Protein AF-F0RNH7-F1 (afdb_monomer_lite)

Structure (mmCIF, N/CA/C/O backbone):
data_AF-F0RNH7-F1
#
_entry.id   AF-F0RNH7-F1
#
loop_
_atom_site.group_PDB
_atom_site.id
_atom_site.type_symbol
_atom_site.label_atom_id
_atom_site.label_alt_id
_atom_site.label_comp_id
_atom_site.label_asym_id
_atom_site.label_entity_id
_atom_site.label_seq_id
_atom_site.pdbx_PDB_ins_code
_atom_site.Cartn_x
_atom_site.Cartn_y
_atom_site.Cartn_z
_atom_site.occupancy
_atom_site.B_iso_or_equiv
_atom_site.auth_seq_id
_atom_site.auth_comp_id
_atom_site.auth_asym_id
_atom_site.auth_atom_id
_atom_site.pdbx_PDB_model_num
ATOM 1 N N . MET A 1 1 ? 7.303 -1.963 -79.302 1.00 46.88 1 MET A N 1
ATOM 2 C CA . MET A 1 1 ? 6.592 -1.678 -78.039 1.00 46.88 1 MET A CA 1
ATOM 3 C C . MET A 1 1 ? 7.475 -2.196 -76.920 1.00 46.88 1 MET A C 1
ATOM 5 O O . MET A 1 1 ? 7.509 -3.399 -76.710 1.00 46.88 1 MET A O 1
ATOM 9 N N . SER A 1 2 ? 8.274 -1.330 -76.300 1.00 57.53 2 SER A N 1
ATOM 10 C CA . SER A 1 2 ? 9.145 -1.725 -75.187 1.00 57.53 2 SER A CA 1
ATOM 11 C C . SER A 1 2 ? 8.454 -1.333 -73.890 1.00 57.53 2 SER A C 1
ATOM 13 O O . SER A 1 2 ? 8.288 -0.147 -73.618 1.00 57.53 2 SER A O 1
ATOM 15 N N . ALA A 1 3 ? 7.987 -2.331 -73.143 1.00 60.06 3 ALA A N 1
ATOM 16 C CA . ALA A 1 3 ? 7.460 -2.141 -71.802 1.00 60.06 3 ALA A CA 1
ATOM 17 C C . ALA A 1 3 ? 8.634 -1.818 -70.868 1.00 60.06 3 ALA A C 1
ATOM 19 O O . ALA A 1 3 ? 9.556 -2.618 -70.727 1.00 60.06 3 ALA A O 1
ATOM 20 N N . SER A 1 4 ? 8.626 -0.623 -70.284 1.00 69.88 4 SER A N 1
ATOM 21 C CA . SER A 1 4 ? 9.563 -0.233 -69.234 1.00 69.88 4 SER A CA 1
ATOM 22 C C . SER A 1 4 ? 9.238 -1.008 -67.957 1.00 69.88 4 SER A C 1
ATOM 24 O O . SER A 1 4 ? 8.117 -0.926 -67.453 1.00 69.88 4 SER A O 1
ATOM 26 N N . GLU A 1 5 ? 10.214 -1.755 -67.458 1.00 70.19 5 GLU A N 1
ATOM 27 C CA . GLU A 1 5 ? 10.146 -2.507 -66.205 1.00 70.19 5 GLU A CA 1
ATOM 28 C C . GLU A 1 5 ? 9.847 -1.568 -65.016 1.00 70.19 5 GLU A C 1
ATOM 30 O O . GLU A 1 5 ? 10.400 -0.462 -64.964 1.00 70.19 5 GLU A O 1
ATOM 35 N N . PRO A 1 6 ? 8.956 -1.941 -64.075 1.00 75.19 6 PRO A N 1
ATOM 36 C CA . PRO A 1 6 ? 8.642 -1.090 -62.934 1.00 75.19 6 PRO A CA 1
ATOM 37 C C . PRO A 1 6 ? 9.859 -0.956 -62.001 1.00 75.19 6 PRO A C 1
ATOM 39 O O . PRO A 1 6 ? 10.583 -1.932 -61.790 1.00 75.19 6 PRO A O 1
ATOM 42 N N . PRO A 1 7 ? 10.095 0.233 -61.414 1.00 71.81 7 PRO A N 1
ATOM 43 C CA . PRO A 1 7 ? 11.228 0.445 -60.524 1.00 71.81 7 PRO A CA 1
ATOM 44 C C . PRO A 1 7 ? 11.116 -0.455 -59.288 1.00 71.81 7 PRO A C 1
ATOM 46 O O . PRO A 1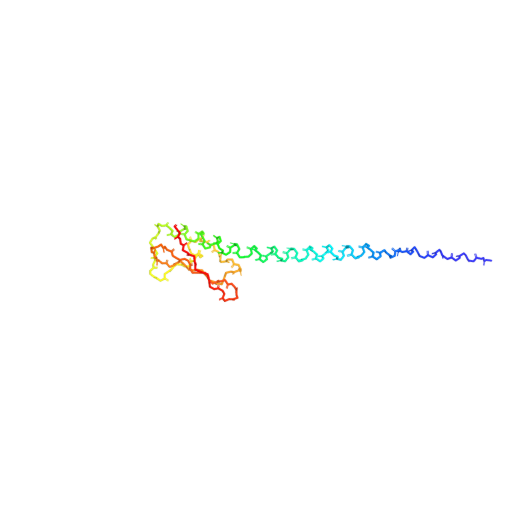 7 ? 10.054 -0.560 -58.671 1.00 71.81 7 PRO A O 1
ATOM 49 N N . ALA A 1 8 ? 12.230 -1.100 -58.935 1.00 69.31 8 ALA A N 1
ATOM 50 C CA . ALA A 1 8 ? 12.331 -1.990 -57.784 1.00 69.31 8 ALA A CA 1
ATOM 51 C C . ALA A 1 8 ? 11.836 -1.304 -56.492 1.00 69.31 8 ALA A C 1
ATOM 53 O O . ALA A 1 8 ? 12.101 -0.112 -56.291 1.00 69.31 8 ALA A O 1
ATOM 54 N N . PRO A 1 9 ? 11.137 -2.028 -55.595 1.00 71.12 9 PRO A N 1
ATOM 55 C CA . PRO A 1 9 ? 10.615 -1.438 -54.373 1.00 71.12 9 PRO A CA 1
ATOM 56 C C . PRO A 1 9 ? 11.760 -0.924 -53.500 1.00 71.12 9 PRO A C 1
ATOM 58 O O . PRO A 1 9 ? 12.779 -1.596 -53.326 1.00 71.12 9 PRO A O 1
ATOM 61 N N . ALA A 1 10 ? 11.569 0.271 -52.938 1.00 69.12 10 ALA A N 1
ATOM 62 C CA . ALA A 1 10 ? 12.504 0.888 -52.011 1.00 69.12 10 ALA A CA 1
ATOM 63 C C . ALA A 1 10 ? 12.779 -0.075 -50.849 1.00 69.12 10 ALA A C 1
ATOM 65 O O . ALA A 1 10 ? 11.929 -0.318 -49.990 1.00 69.12 10 ALA A O 1
ATOM 66 N N . ASN A 1 11 ? 13.977 -0.650 -50.837 1.00 68.50 11 ASN A N 1
ATOM 67 C CA . ASN A 1 11 ? 14.427 -1.502 -49.758 1.00 68.50 11 ASN A CA 1
ATOM 68 C C . ASN A 1 11 ? 14.590 -0.639 -48.503 1.00 68.50 11 ASN A C 1
ATOM 70 O O . ASN A 1 11 ? 15.530 0.147 -48.379 1.00 68.50 11 ASN A O 1
ATOM 74 N N . VAL A 1 12 ? 13.673 -0.784 -47.545 1.00 68.50 12 VAL A N 1
ATOM 75 C CA . VAL A 1 12 ? 13.864 -0.262 -46.190 1.00 68.50 12 VAL A CA 1
ATOM 76 C C . VAL A 1 12 ? 15.132 -0.923 -45.656 1.00 68.50 12 VAL A C 1
ATOM 78 O O . VAL A 1 12 ? 15.123 -2.102 -45.305 1.00 68.50 12 VAL A O 1
ATOM 81 N N . ARG A 1 13 ? 16.260 -0.200 -45.679 1.00 69.75 13 ARG A N 1
ATOM 82 C CA . ARG A 1 13 ? 17.544 -0.713 -45.194 1.00 69.75 13 ARG A CA 1
ATOM 83 C C . ARG A 1 13 ? 17.364 -1.145 -43.743 1.00 69.75 13 ARG A C 1
ATOM 85 O O . ARG A 1 13 ? 17.183 -0.308 -42.859 1.00 69.75 13 ARG A O 1
ATOM 92 N N . PHE A 1 14 ? 17.414 -2.452 -43.515 1.00 72.25 14 PHE A N 1
ATOM 93 C CA . PHE A 1 14 ? 17.372 -3.033 -42.185 1.00 72.25 14 PHE A CA 1
ATOM 94 C C . PHE A 1 14 ? 18.586 -2.526 -41.399 1.00 72.25 14 PHE A C 1
ATOM 96 O O . PHE A 1 14 ? 19.723 -2.874 -41.708 1.00 72.25 14 PHE A O 1
ATOM 103 N N . ASN A 1 15 ? 18.350 -1.649 -40.421 1.00 81.94 15 ASN A N 1
ATOM 104 C CA . ASN A 1 15 ? 19.387 -1.176 -39.512 1.00 81.94 15 ASN A CA 1
ATOM 105 C C . ASN A 1 15 ? 19.263 -1.944 -38.188 1.00 81.94 15 ASN A C 1
ATOM 107 O O . ASN A 1 15 ? 18.482 -1.526 -37.326 1.00 81.94 15 ASN A O 1
ATOM 111 N N . PRO A 1 16 ? 20.008 -3.050 -38.007 1.00 80.38 16 PRO A N 1
ATOM 112 C CA . PRO A 1 16 ? 19.871 -3.920 -36.840 1.00 80.38 16 PRO A CA 1
ATOM 113 C C . PRO A 1 16 ? 20.076 -3.163 -35.525 1.00 80.38 16 PRO A C 1
ATOM 115 O O . PRO A 1 16 ? 19.372 -3.428 -34.556 1.00 80.38 16 PRO A O 1
ATOM 118 N N . TRP A 1 17 ? 20.957 -2.159 -35.509 1.00 84.12 17 TRP A N 1
ATOM 119 C CA . TRP A 1 17 ? 21.236 -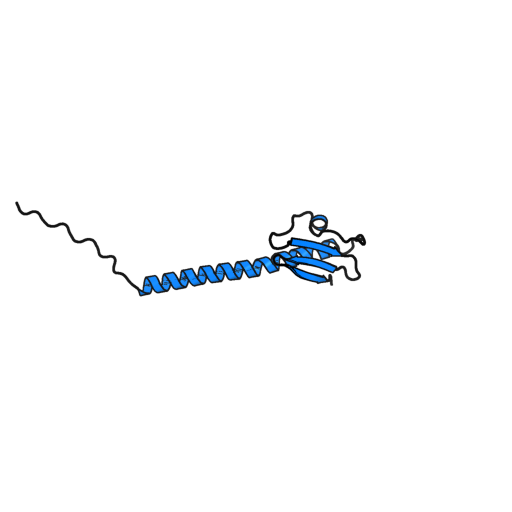1.339 -34.330 1.00 84.12 17 TRP A CA 1
ATOM 120 C C . TRP A 1 17 ? 20.048 -0.478 -33.894 1.00 84.12 17 TRP A C 1
ATOM 122 O O . TRP A 1 17 ? 19.829 -0.314 -32.695 1.00 84.12 17 TRP A O 1
ATOM 132 N N . LYS A 1 18 ? 19.234 0.022 -34.838 1.00 83.00 18 LYS A N 1
ATOM 133 C CA . LYS A 1 18 ? 17.990 0.734 -34.490 1.00 83.00 18 LYS A CA 1
ATOM 134 C C . LYS A 1 18 ? 16.996 -0.198 -33.808 1.00 83.00 18 LYS A C 1
ATOM 136 O O . LYS A 1 18 ? 16.394 0.197 -32.816 1.00 83.00 18 LYS A O 1
ATOM 141 N N . TYR A 1 19 ? 16.834 -1.418 -34.316 1.00 86.50 19 TYR A N 1
ATOM 142 C CA . TYR A 1 19 ? 15.904 -2.385 -33.731 1.00 86.50 19 TYR A CA 1
ATOM 143 C C . TYR A 1 19 ? 16.387 -2.880 -32.368 1.00 86.50 19 TYR A C 1
ATOM 145 O O . TYR A 1 19 ? 15.593 -2.936 -31.437 1.00 86.50 19 TYR A O 1
ATOM 153 N N . LEU A 1 20 ? 17.686 -3.150 -32.217 1.00 91.56 20 LEU A N 1
ATOM 154 C CA . LEU A 1 20 ? 18.283 -3.524 -30.932 1.00 91.56 20 LEU A CA 1
ATOM 155 C C . LEU A 1 20 ? 18.087 -2.432 -29.874 1.00 91.56 20 LEU A C 1
ATOM 157 O O . LEU A 1 20 ? 17.637 -2.725 -28.768 1.00 91.56 20 LEU A O 1
ATOM 161 N N . GLY A 1 21 ? 18.348 -1.170 -30.229 1.00 91.50 21 GLY A N 1
ATOM 162 C CA . GLY A 1 21 ? 18.114 -0.035 -29.335 1.00 91.50 21 GLY A CA 1
ATOM 163 C C . GLY A 1 21 ? 16.637 0.142 -28.972 1.00 91.50 21 GLY A C 1
ATOM 164 O O . GLY A 1 21 ? 16.313 0.347 -27.804 1.00 91.50 21 GLY A O 1
ATOM 165 N N . LEU A 1 22 ? 15.731 0.005 -29.946 1.00 94.69 22 LEU A N 1
ATOM 166 C CA . LEU A 1 22 ? 14.287 0.081 -29.712 1.00 94.69 22 LEU A CA 1
ATOM 167 C C . LEU A 1 22 ? 13.813 -1.024 -28.758 1.00 94.69 22 LEU A C 1
ATOM 169 O O . LEU A 1 22 ? 13.076 -0.747 -27.816 1.00 94.69 22 LEU A O 1
ATOM 173 N N . VAL A 1 23 ? 14.252 -2.265 -28.980 1.00 94.69 23 VAL A N 1
ATOM 174 C CA . VAL A 1 23 ? 13.890 -3.417 -28.143 1.00 94.69 23 VAL A CA 1
ATOM 175 C C . VAL A 1 23 ? 14.412 -3.236 -26.721 1.00 94.69 23 VAL A C 1
ATOM 177 O O . VAL A 1 23 ? 13.656 -3.436 -25.774 1.00 94.69 23 VAL A O 1
ATOM 180 N N . ALA A 1 24 ? 15.663 -2.800 -26.553 1.00 95.06 24 ALA A N 1
ATOM 181 C CA . ALA A 1 24 ? 16.227 -2.521 -25.234 1.00 95.06 24 ALA A CA 1
ATOM 182 C C . ALA A 1 24 ? 15.450 -1.416 -24.498 1.00 95.06 24 ALA A C 1
ATOM 184 O O . ALA A 1 24 ? 15.176 -1.544 -23.306 1.00 95.06 24 ALA A O 1
ATOM 185 N N . LEU A 1 25 ? 15.043 -0.361 -25.210 1.00 96.19 25 LEU A N 1
ATOM 186 C CA . LEU A 1 25 ? 14.263 0.735 -24.638 1.00 96.19 25 LEU A CA 1
ATOM 187 C C . LEU A 1 25 ? 12.860 0.282 -24.220 1.00 96.19 25 LEU A C 1
ATOM 189 O O . LEU A 1 25 ? 12.425 0.593 -23.113 1.00 96.19 25 LEU A O 1
ATOM 193 N N . LEU A 1 26 ? 12.168 -0.488 -25.064 1.00 96.12 26 LEU A N 1
ATOM 194 C CA . LEU A 1 26 ? 10.861 -1.059 -24.731 1.00 96.12 26 LEU A CA 1
ATOM 195 C C . LEU A 1 26 ? 10.954 -2.010 -23.537 1.00 96.12 26 LEU A C 1
ATOM 197 O O . LEU A 1 26 ? 10.116 -1.955 -22.640 1.00 96.12 26 LEU A O 1
ATOM 201 N N . PHE A 1 27 ? 11.996 -2.840 -23.493 1.00 95.75 27 PHE A N 1
ATOM 202 C CA . PHE A 1 27 ? 12.248 -3.734 -22.371 1.00 95.75 27 PHE A CA 1
ATOM 203 C C . PHE A 1 27 ? 12.475 -2.954 -21.072 1.00 95.75 27 PHE A C 1
ATOM 205 O O . PHE A 1 27 ? 11.828 -3.237 -20.066 1.00 95.75 27 PHE A O 1
ATOM 212 N N . ALA A 1 28 ? 13.329 -1.929 -21.096 1.00 95.81 28 ALA A N 1
ATOM 213 C CA . ALA A 1 28 ? 13.581 -1.082 -19.935 1.00 95.81 28 ALA A CA 1
ATOM 214 C C . ALA A 1 28 ? 12.317 -0.340 -19.473 1.00 95.81 28 ALA A C 1
ATOM 216 O O . ALA A 1 28 ? 12.059 -0.268 -18.274 1.00 95.81 28 ALA A O 1
ATOM 217 N N . ALA A 1 29 ? 11.499 0.161 -20.404 1.00 95.81 29 ALA A N 1
ATOM 218 C CA . ALA A 1 29 ? 10.230 0.809 -20.083 1.00 95.81 29 ALA A CA 1
ATOM 219 C C . ALA A 1 29 ? 9.243 -0.166 -19.424 1.00 95.81 29 ALA A C 1
ATOM 221 O O . ALA A 1 29 ? 8.597 0.179 -18.435 1.00 95.81 29 ALA A O 1
ATOM 222 N N . LEU A 1 30 ? 9.161 -1.398 -19.930 1.00 95.62 30 LEU A N 1
ATOM 223 C CA . LEU A 1 30 ? 8.260 -2.420 -19.409 1.00 95.62 30 LEU A CA 1
ATOM 224 C C . LEU A 1 30 ? 8.695 -2.897 -18.018 1.00 95.62 30 LEU A C 1
ATOM 226 O O . LEU A 1 30 ? 7.889 -2.905 -17.090 1.00 95.62 30 LEU A O 1
ATOM 230 N N . VAL A 1 31 ? 9.980 -3.216 -17.841 1.00 95.69 31 VAL A N 1
ATOM 231 C CA . VAL A 1 31 ? 10.538 -3.619 -16.541 1.00 95.69 31 VAL A CA 1
ATOM 232 C C . VAL A 1 31 ? 10.468 -2.472 -15.534 1.00 95.69 31 VAL A C 1
ATOM 234 O O . VAL A 1 31 ? 10.059 -2.682 -14.392 1.00 95.69 31 VAL A O 1
ATOM 237 N N . GLY A 1 32 ? 10.817 -1.252 -15.946 1.00 95.06 32 GLY A N 1
ATOM 238 C CA . GLY A 1 32 ? 10.745 -0.060 -15.104 1.00 95.06 32 GLY A CA 1
ATOM 239 C C . GLY A 1 32 ? 9.317 0.240 -14.650 1.00 95.06 32 GLY A C 1
ATOM 240 O O . GLY A 1 32 ? 9.082 0.418 -13.456 1.00 95.06 32 GLY A O 1
ATOM 241 N N . GLY A 1 33 ? 8.353 0.207 -15.575 1.00 93.31 33 GLY A N 1
ATOM 242 C CA . GLY A 1 33 ? 6.934 0.395 -15.271 1.00 93.31 33 GLY A CA 1
ATOM 243 C C . GLY A 1 33 ? 6.388 -0.678 -14.330 1.00 93.31 33 GLY A C 1
ATOM 244 O O . GLY A 1 33 ? 5.731 -0.354 -13.341 1.00 93.31 33 GLY A O 1
ATOM 245 N N . TRP A 1 34 ? 6.722 -1.949 -14.574 1.00 90.25 34 TRP A N 1
ATOM 246 C CA . TRP A 1 34 ? 6.301 -3.054 -13.712 1.00 90.25 34 TRP A CA 1
ATOM 247 C C . TRP A 1 34 ? 6.883 -2.943 -12.298 1.00 90.25 34 TRP A C 1
ATOM 249 O O . TRP A 1 34 ? 6.174 -3.096 -11.304 1.00 90.25 34 TRP A O 1
ATOM 259 N N . THR A 1 35 ? 8.172 -2.616 -12.195 1.00 89.31 35 THR A N 1
ATOM 260 C CA . THR A 1 35 ? 8.855 -2.439 -10.905 1.00 89.31 35 THR A CA 1
ATOM 261 C C . THR A 1 35 ? 8.248 -1.278 -10.122 1.00 89.31 35 THR A C 1
ATOM 263 O O . THR A 1 35 ? 7.973 -1.407 -8.929 1.00 89.31 35 THR A O 1
ATOM 266 N N . TRP A 1 36 ? 7.987 -0.155 -10.795 1.00 88.75 36 TRP A N 1
ATOM 267 C CA . TRP A 1 36 ? 7.343 1.004 -10.185 1.00 88.75 36 TRP A CA 1
ATOM 268 C C . TRP A 1 36 ? 5.935 0.675 -9.675 1.00 88.75 36 TRP A C 1
ATOM 270 O O . TRP A 1 36 ? 5.598 1.016 -8.541 1.00 88.75 36 TRP A O 1
ATOM 280 N N . PHE A 1 37 ? 5.144 -0.061 -10.458 1.00 83.75 37 PHE A N 1
ATOM 281 C CA . PHE A 1 37 ? 3.806 -0.498 -10.065 1.00 83.75 37 PHE A CA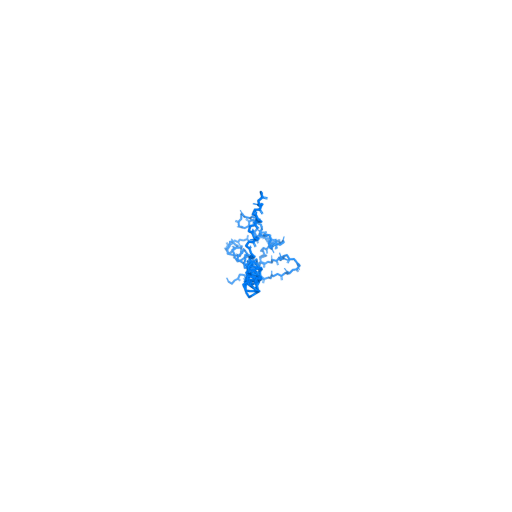 1
ATOM 282 C C . PHE A 1 37 ? 3.821 -1.350 -8.785 1.00 83.75 37 PHE A C 1
ATOM 284 O O . PHE A 1 37 ? 3.073 -1.071 -7.846 1.00 83.75 37 PHE A O 1
ATOM 291 N N . LEU A 1 38 ? 4.717 -2.339 -8.699 1.00 81.25 38 LEU A N 1
ATOM 292 C CA . LEU A 1 38 ? 4.847 -3.197 -7.515 1.00 81.25 38 LEU A CA 1
ATOM 293 C C . LEU A 1 38 ? 5.288 -2.419 -6.268 1.00 81.25 38 LEU A C 1
ATOM 295 O O . LEU A 1 38 ? 4.780 -2.662 -5.170 1.00 81.25 38 LEU A O 1
ATOM 299 N N . LEU A 1 39 ? 6.210 -1.466 -6.427 1.00 82.12 39 LEU A N 1
ATOM 300 C CA . LEU A 1 39 ? 6.642 -0.599 -5.329 1.00 82.12 39 LEU A CA 1
ATOM 301 C C . LEU A 1 39 ? 5.492 0.273 -4.811 1.00 82.12 39 LEU A C 1
ATOM 303 O O . LEU A 1 39 ? 5.378 0.484 -3.601 1.00 82.12 39 LEU A O 1
ATOM 307 N N . ASN A 1 40 ? 4.624 0.750 -5.707 1.00 80.00 40 ASN A N 1
ATOM 308 C CA . ASN A 1 40 ? 3.530 1.638 -5.337 1.00 80.00 40 ASN A CA 1
ATOM 309 C C . ASN A 1 40 ? 2.402 0.907 -4.589 1.00 80.00 40 ASN A C 1
ATOM 311 O O . ASN A 1 40 ? 1.883 1.439 -3.607 1.00 80.00 40 ASN A O 1
ATOM 315 N N . GLN A 1 41 ? 2.100 -0.348 -4.950 1.00 75.50 41 GLN A N 1
ATOM 316 C CA . GLN A 1 41 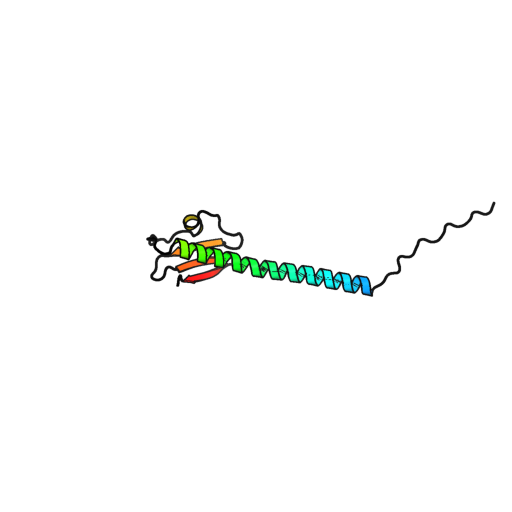? 1.070 -1.141 -4.260 1.00 75.50 41 GLN A CA 1
ATOM 317 C C . GLN A 1 41 ? 1.346 -1.330 -2.762 1.00 75.50 41 GLN A C 1
ATOM 319 O O . GLN A 1 41 ? 0.433 -1.260 -1.935 1.00 75.50 41 GLN A O 1
ATOM 324 N N . GLY A 1 42 ? 2.612 -1.554 -2.395 1.00 71.38 42 GLY A N 1
ATOM 325 C CA . GLY A 1 42 ? 3.009 -1.703 -0.995 1.00 71.38 42 GLY A CA 1
ATOM 326 C C . GLY A 1 42 ? 2.933 -0.394 -0.205 1.00 71.38 42 GLY A C 1
ATOM 327 O O . GLY A 1 42 ? 2.780 -0.429 1.018 1.00 71.38 42 GLY A O 1
ATOM 328 N N . ARG A 1 43 ? 3.039 0.754 -0.884 1.00 80.50 43 ARG A N 1
ATOM 329 C CA . ARG A 1 43 ? 2.945 2.082 -0.269 1.00 80.50 43 ARG A CA 1
ATOM 330 C C . ARG A 1 43 ? 1.502 2.421 0.078 1.00 80.50 43 ARG A C 1
ATOM 332 O O . ARG A 1 43 ? 1.228 2.760 1.225 1.00 80.50 43 ARG A O 1
ATOM 339 N N . GLU A 1 44 ? 0.585 2.212 -0.864 1.00 80.62 44 GLU A N 1
ATOM 340 C CA . GLU A 1 44 ? -0.844 2.489 -0.677 1.00 80.62 44 GLU A CA 1
ATOM 341 C C . GLU A 1 44 ? -1.439 1.725 0.511 1.00 80.62 44 GLU A C 1
ATOM 343 O O . GLU A 1 44 ? -2.131 2.321 1.334 1.00 80.62 44 GLU A O 1
ATOM 348 N N . GLY A 1 45 ? -1.116 0.437 0.673 1.00 77.88 45 GLY A N 1
ATOM 349 C CA . GLY A 1 45 ? -1.599 -0.352 1.813 1.00 77.88 45 GLY A CA 1
ATOM 350 C C . GLY A 1 45 ? -1.088 0.157 3.170 1.00 77.88 45 GLY A C 1
ATOM 351 O O . GLY A 1 45 ? -1.839 0.197 4.146 1.00 77.88 45 GLY A O 1
ATOM 352 N N . ARG A 1 46 ? 0.175 0.603 3.240 1.00 78.19 46 ARG A N 1
ATOM 353 C CA . ARG A 1 46 ? 0.758 1.173 4.471 1.00 78.19 46 ARG A CA 1
ATOM 354 C C . ARG A 1 46 ? 0.169 2.539 4.795 1.00 78.19 46 ARG A C 1
ATOM 356 O O . ARG A 1 46 ? -0.149 2.798 5.953 1.00 78.19 46 ARG A O 1
ATOM 363 N N . ASP A 1 47 ? 0.017 3.394 3.790 1.00 85.31 47 ASP A N 1
ATOM 364 C CA . ASP A 1 47 ? -0.563 4.726 3.959 1.00 85.31 47 ASP A CA 1
ATOM 365 C C . ASP A 1 47 ? -2.044 4.624 4.357 1.00 85.31 47 ASP A C 1
ATOM 367 O O . ASP A 1 47 ? -2.514 5.370 5.219 1.00 85.31 47 ASP A O 1
ATOM 371 N N . TYR A 1 48 ? -2.757 3.624 3.831 1.00 83.38 48 TYR A N 1
ATOM 372 C CA . TYR A 1 48 ? -4.118 3.298 4.246 1.00 83.38 48 TYR A CA 1
ATOM 373 C C . TYR A 1 48 ? -4.198 2.898 5.726 1.00 83.38 48 TYR A C 1
ATOM 375 O O . TYR A 1 48 ? -5.018 3.451 6.461 1.00 83.38 48 TYR A O 1
ATOM 383 N N . ALA A 1 49 ? -3.324 1.998 6.194 1.00 81.56 49 ALA A N 1
ATOM 384 C CA . ALA A 1 49 ? -3.273 1.623 7.610 1.00 81.56 49 ALA A CA 1
ATOM 385 C C . ALA A 1 49 ? -2.896 2.790 8.522 1.00 81.56 49 ALA A C 1
ATOM 387 O O . ALA A 1 49 ? -3.488 2.948 9.586 1.00 81.56 49 ALA A O 1
ATOM 388 N N . ARG A 1 50 ? -1.919 3.611 8.121 1.00 84.69 50 ARG A N 1
ATOM 389 C CA . ARG A 1 50 ? -1.517 4.797 8.888 1.00 84.69 50 ARG A CA 1
ATOM 390 C C . ARG A 1 50 ? -2.674 5.770 9.049 1.00 84.69 50 ARG A C 1
ATOM 392 O O . ARG A 1 50 ? -2.926 6.228 10.156 1.00 84.69 50 ARG A O 1
ATOM 399 N N . ALA A 1 51 ? -3.412 6.033 7.974 1.00 86.19 51 ALA A N 1
ATOM 400 C CA . ALA A 1 51 ? -4.604 6.865 8.042 1.00 86.19 51 ALA A CA 1
ATOM 401 C C . ALA A 1 51 ? -5.679 6.246 8.953 1.00 86.19 51 ALA A C 1
ATOM 403 O O . ALA A 1 51 ? -6.323 6.967 9.708 1.00 86.19 51 ALA A O 1
ATOM 404 N N . ALA A 1 52 ? -5.863 4.919 8.922 1.00 84.56 52 ALA A N 1
ATOM 405 C CA . ALA A 1 52 ? -6.800 4.233 9.815 1.00 84.56 52 ALA A CA 1
ATOM 406 C C . ALA A 1 52 ? -6.383 4.356 11.290 1.00 84.56 52 ALA A C 1
ATOM 408 O O . ALA A 1 52 ? -7.228 4.613 12.141 1.00 84.56 52 ALA A O 1
ATOM 409 N N . LEU A 1 53 ? -5.084 4.232 11.586 1.00 84.94 53 LEU A N 1
ATOM 410 C CA . LEU A 1 53 ? -4.524 4.447 12.923 1.00 84.94 53 LEU A CA 1
ATOM 411 C C . LEU A 1 53 ? -4.706 5.889 13.397 1.00 84.94 53 LEU A C 1
ATOM 413 O O . LEU A 1 53 ? -5.102 6.101 14.536 1.00 84.94 53 LEU A O 1
ATOM 417 N N . GLN A 1 54 ? -4.484 6.873 12.524 1.00 85.81 54 GLN A N 1
ATOM 418 C CA . GLN A 1 54 ? -4.727 8.284 12.836 1.00 85.81 54 GLN A CA 1
ATOM 419 C C . GLN A 1 54 ? -6.213 8.572 13.083 1.00 85.81 54 GLN A C 1
ATOM 421 O O . GLN A 1 54 ? -6.545 9.287 14.019 1.00 85.81 54 GLN A O 1
ATOM 426 N N . ALA A 1 55 ? -7.117 7.983 12.297 1.00 84.00 55 ALA A N 1
ATOM 427 C CA . ALA A 1 55 ? -8.561 8.114 12.506 1.00 84.00 55 ALA A CA 1
ATOM 428 C C . ALA A 1 55 ? -9.048 7.394 13.779 1.00 84.00 55 ALA A C 1
ATOM 430 O O . ALA A 1 55 ? -10.073 7.762 14.355 1.00 84.00 55 ALA A O 1
ATOM 431 N N . ALA A 1 56 ? -8.326 6.356 14.204 1.00 82.19 56 ALA A N 1
ATOM 432 C CA . ALA A 1 56 ? -8.545 5.647 15.458 1.00 82.19 56 ALA A CA 1
ATOM 433 C C . ALA A 1 56 ? -7.909 6.354 16.669 1.00 82.19 56 ALA A C 1
ATOM 435 O O . ALA A 1 56 ? -8.340 6.117 17.799 1.00 82.19 56 ALA A O 1
ATOM 436 N N . ALA A 1 57 ? -6.912 7.219 16.462 1.00 79.12 57 ALA A N 1
ATOM 437 C CA . ALA A 1 57 ? -6.253 7.959 17.529 1.00 79.12 57 ALA A CA 1
ATOM 438 C C . ALA A 1 57 ? -7.261 8.890 18.221 1.00 79.12 57 ALA A C 1
ATOM 440 O O . ALA A 1 57 ? -7.878 9.750 17.597 1.00 79.12 57 ALA A O 1
ATOM 441 N N . GLY A 1 58 ? -7.466 8.684 19.524 1.00 69.94 58 GLY A N 1
ATOM 442 C CA . GLY A 1 58 ? -8.444 9.438 20.313 1.00 69.94 58 GLY A CA 1
ATOM 443 C C . GLY A 1 58 ? -9.884 8.911 20.252 1.00 69.94 58 GLY A C 1
ATOM 444 O O . GLY A 1 58 ? -10.757 9.497 20.888 1.00 69.94 58 GLY A O 1
ATOM 445 N N . ARG A 1 59 ? -10.152 7.801 19.548 1.00 75.62 59 ARG A N 1
ATOM 446 C CA . ARG A 1 59 ? -11.440 7.091 19.618 1.00 75.62 59 ARG A CA 1
ATOM 447 C C . ARG A 1 59 ? -11.351 5.896 20.563 1.00 75.62 59 ARG A C 1
ATOM 449 O O . ARG A 1 59 ? -10.342 5.198 20.620 1.00 75.62 59 ARG A O 1
ATOM 456 N N . THR A 1 60 ? -12.435 5.617 21.276 1.00 74.88 60 THR A N 1
ATOM 457 C CA . THR A 1 60 ? -12.609 4.356 22.001 1.00 74.88 60 THR A CA 1
ATOM 458 C C . THR A 1 60 ? -12.908 3.245 21.003 1.00 74.88 60 THR A C 1
ATOM 460 O O . THR A 1 60 ? -13.990 3.190 20.420 1.00 74.88 60 THR A O 1
ATOM 463 N N . LEU A 1 61 ? -11.935 2.361 20.779 1.00 81.06 61 LEU A N 1
ATOM 464 C CA . LEU A 1 61 ? -12.131 1.199 19.918 1.00 81.06 61 LEU A CA 1
ATOM 465 C C . LEU A 1 61 ? -12.749 0.035 20.716 1.00 81.06 61 LEU A C 1
ATOM 467 O O . LEU A 1 61 ? -12.290 -0.248 21.825 1.00 81.06 61 LEU A O 1
ATOM 471 N N . PRO A 1 62 ? -13.755 -0.671 20.170 1.00 80.50 62 PRO A N 1
ATOM 472 C CA . PRO A 1 62 ? -14.271 -1.905 20.752 1.00 80.50 62 PRO A CA 1
ATOM 473 C C . PRO A 1 62 ? -13.188 -2.987 20.826 1.00 80.50 62 PRO A C 1
ATOM 475 O O . PRO A 1 62 ? -12.336 -3.085 19.944 1.00 80.50 62 PRO A O 1
ATOM 478 N N . ALA A 1 63 ? -13.271 -3.854 21.842 1.00 77.19 63 ALA A N 1
ATOM 479 C CA . ALA A 1 63 ? -12.346 -4.976 22.066 1.00 77.19 63 ALA A CA 1
ATOM 480 C C . ALA A 1 63 ? -12.201 -5.913 20.851 1.00 77.19 63 ALA A C 1
ATOM 482 O O . ALA A 1 63 ? -11.142 -6.500 20.645 1.00 77.19 63 ALA A O 1
ATOM 483 N N . ALA A 1 64 ? -13.252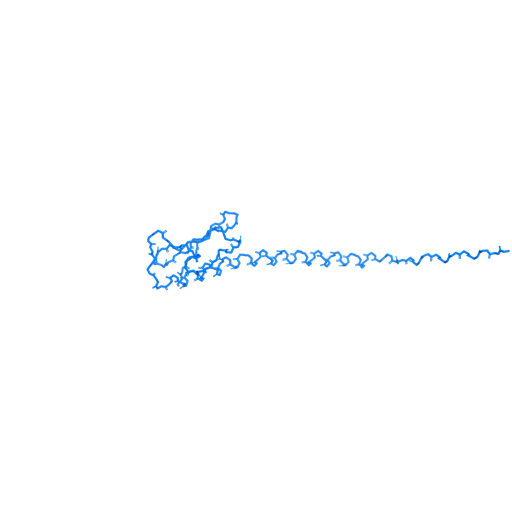 -6.019 20.031 1.00 79.94 64 ALA A N 1
ATOM 484 C CA . ALA A 1 64 ? -13.263 -6.813 18.804 1.00 79.94 64 ALA A CA 1
ATOM 485 C C . ALA A 1 64 ? -12.409 -6.216 17.664 1.00 79.94 64 ALA A C 1
ATOM 487 O O . ALA A 1 64 ? -12.112 -6.919 16.703 1.00 79.94 64 ALA A O 1
ATOM 488 N N . GLY A 1 65 ? -11.983 -4.953 17.778 1.00 81.62 65 GLY A N 1
ATOM 489 C CA . GLY A 1 65 ? -11.340 -4.201 16.704 1.00 81.62 65 GLY A CA 1
ATOM 490 C C . GLY A 1 65 ? -12.345 -3.592 15.722 1.00 81.62 65 GLY A C 1
ATOM 491 O O . GLY A 1 65 ? -13.517 -3.963 15.697 1.00 81.62 65 GLY A O 1
ATOM 492 N N . VAL A 1 66 ? -11.888 -2.615 14.934 1.00 86.69 66 VAL A N 1
ATOM 493 C CA . VAL A 1 66 ? -12.713 -1.913 13.935 1.00 86.69 66 VAL A CA 1
ATOM 494 C C . VAL A 1 66 ? -12.087 -2.070 12.553 1.00 86.69 66 VAL A C 1
ATOM 496 O O . VAL A 1 66 ? -10.882 -1.831 12.404 1.00 86.69 66 VAL A O 1
ATOM 499 N N . PRO A 1 67 ? -12.858 -2.444 11.520 1.00 88.19 67 PRO A N 1
ATOM 500 C CA . PRO A 1 67 ? -12.345 -2.495 10.163 1.00 88.19 67 PRO A CA 1
ATOM 501 C C . PRO A 1 67 ? -11.918 -1.103 9.685 1.00 88.19 67 PRO A C 1
ATOM 503 O O . PRO A 1 67 ? -12.619 -0.106 9.849 1.00 88.19 67 PRO A O 1
ATOM 506 N N . CYS A 1 68 ? -10.762 -1.029 9.028 1.00 84.69 68 CYS A N 1
ATOM 507 C CA . CYS A 1 68 ? -10.205 0.241 8.558 1.00 84.69 68 CYS A CA 1
ATOM 508 C C . CYS A 1 68 ? -11.129 0.968 7.567 1.00 84.69 68 CYS A C 1
ATOM 510 O O . CYS A 1 68 ? -11.119 2.193 7.505 1.00 84.69 68 CYS A O 1
ATOM 512 N N . ALA A 1 69 ? -11.932 0.223 6.801 1.00 85.62 69 ALA A N 1
ATOM 513 C CA . ALA A 1 69 ? -12.935 0.785 5.897 1.00 85.62 69 ALA A CA 1
ATOM 514 C C . ALA A 1 69 ? -14.027 1.572 6.626 1.00 85.62 69 ALA A C 1
ATOM 516 O O . ALA A 1 69 ? -14.466 2.603 6.130 1.00 85.62 69 ALA A O 1
ATOM 517 N N . GLU A 1 70 ? -14.419 1.124 7.817 1.00 86.25 70 GLU A N 1
ATOM 518 C CA . GLU A 1 70 ? -15.421 1.794 8.646 1.00 86.25 70 GLU A CA 1
ATOM 519 C C . GLU A 1 70 ? -14.831 3.030 9.335 1.00 86.25 70 GLU A C 1
ATOM 521 O O . GLU A 1 70 ? -15.469 4.077 9.385 1.00 86.25 70 GLU A O 1
ATOM 526 N N . LEU A 1 71 ? -13.566 2.960 9.768 1.00 84.19 71 LEU A N 1
ATOM 527 C CA . LEU A 1 71 ? -12.854 4.118 10.324 1.00 84.19 71 LEU A CA 1
ATOM 528 C C . LEU A 1 71 ? -12.645 5.239 9.300 1.00 84.19 71 LEU A C 1
ATOM 530 O O . LEU A 1 71 ? -12.707 6.414 9.661 1.00 84.19 71 LEU A O 1
ATOM 534 N N . LEU A 1 72 ? -12.361 4.869 8.050 1.00 85.44 72 LEU A N 1
ATOM 535 C CA . LEU A 1 72 ? -11.994 5.798 6.983 1.00 85.44 72 LEU A CA 1
ATOM 536 C C . LEU A 1 72 ? -13.154 6.147 6.037 1.00 85.44 72 LEU A C 1
ATOM 538 O O . LEU A 1 72 ? -13.001 7.054 5.223 1.00 85.44 72 LEU A O 1
ATOM 542 N N . GLY A 1 73 ? -14.278 5.427 6.100 1.00 83.38 73 GLY A N 1
ATOM 543 C CA . GLY A 1 73 ? -15.424 5.613 5.203 1.00 83.38 73 GLY A CA 1
ATOM 544 C C . GLY A 1 73 ? -15.121 5.330 3.725 1.00 83.38 73 GLY A C 1
ATOM 545 O O . GLY A 1 73 ? -15.751 5.914 2.847 1.00 83.38 73 GLY A O 1
ATOM 546 N N . ARG A 1 74 ? -14.131 4.481 3.428 1.00 83.69 74 ARG A N 1
ATOM 547 C CA . ARG A 1 74 ? -13.670 4.176 2.060 1.00 83.69 74 ARG A CA 1
ATOM 548 C C . ARG A 1 74 ? -13.400 2.678 1.885 1.00 83.69 74 ARG A C 1
ATOM 550 O O . ARG A 1 74 ? -13.088 2.007 2.869 1.00 83.69 74 ARG A O 1
ATOM 557 N N . PRO A 1 75 ? -13.533 2.137 0.660 1.00 84.12 75 PRO A N 1
ATOM 558 C CA . PRO A 1 75 ? -13.258 0.728 0.398 1.00 84.12 75 PRO A CA 1
ATOM 559 C C . PRO A 1 75 ? -11.770 0.398 0.574 1.00 84.12 75 PRO A C 1
ATOM 561 O O . PRO A 1 75 ? -10.906 1.277 0.499 1.00 84.12 75 PRO A O 1
ATOM 564 N N . LEU A 1 76 ? -11.475 -0.887 0.792 1.00 82.88 76 LEU A N 1
ATOM 565 C CA . LEU A 1 76 ? -10.098 -1.368 0.882 1.00 82.88 76 LEU A CA 1
ATOM 566 C C . LEU A 1 76 ? -9.386 -1.217 -0.477 1.00 82.88 76 LEU A C 1
ATOM 568 O O . LEU A 1 76 ? -10.009 -1.449 -1.517 1.00 82.88 76 LEU A O 1
ATOM 572 N N . PRO A 1 77 ? -8.085 -0.872 -0.485 1.00 79.94 77 PRO A N 1
ATOM 573 C CA . PRO A 1 77 ? -7.276 -0.928 -1.698 1.00 79.94 77 PRO A CA 1
ATOM 574 C C . PRO A 1 77 ? -7.197 -2.364 -2.229 1.00 79.94 77 PRO A C 1
ATOM 576 O O . PRO A 1 77 ? -7.173 -3.312 -1.448 1.00 79.94 77 PRO A O 1
ATOM 579 N N . SER A 1 78 ? -7.052 -2.537 -3.543 1.00 80.06 78 SER A N 1
ATOM 580 C CA . SER A 1 78 ? -6.934 -3.862 -4.180 1.00 80.06 78 SER A CA 1
ATOM 581 C C . SER A 1 78 ? -5.712 -4.676 -3.728 1.00 80.06 78 SER A C 1
ATOM 583 O O . SER A 1 78 ? -5.694 -5.894 -3.890 1.00 80.06 78 SER A O 1
ATOM 585 N N . SER A 1 79 ? -4.704 -4.024 -3.144 1.00 74.06 79 SER A N 1
ATOM 586 C CA . SER A 1 79 ? -3.514 -4.657 -2.567 1.00 74.06 79 SER A CA 1
ATOM 587 C C . SER A 1 79 ? -3.716 -5.186 -1.136 1.00 74.06 79 SER A C 1
ATOM 589 O O . SER A 1 79 ? -2.834 -5.870 -0.606 1.00 74.06 79 SER A O 1
ATOM 591 N N . VAL A 1 80 ? -4.857 -4.892 -0.498 1.00 78.31 80 VAL A N 1
ATOM 592 C CA . VAL A 1 80 ? -5.163 -5.236 0.899 1.00 78.31 80 VAL A CA 1
ATOM 593 C C . VAL A 1 80 ? -6.366 -6.178 0.957 1.00 78.31 80 VAL A C 1
ATOM 595 O O . VAL A 1 80 ? -7.471 -5.811 0.574 1.00 78.31 80 VAL A O 1
ATOM 598 N N . GLU A 1 81 ? -6.169 -7.385 1.485 1.00 82.19 81 GLU A N 1
ATOM 599 C CA . GLU A 1 81 ? -7.240 -8.375 1.677 1.00 82.19 81 GLU A CA 1
ATOM 600 C C . GLU A 1 81 ? -8.082 -8.071 2.920 1.00 82.19 81 GLU A C 1
ATOM 602 O O . GLU A 1 81 ? -9.303 -8.206 2.904 1.00 82.19 81 GLU A O 1
ATOM 607 N N . SER A 1 82 ? -7.445 -7.649 4.015 1.00 82.25 82 SER A N 1
ATOM 608 C CA . SER A 1 82 ? -8.155 -7.207 5.217 1.00 82.25 82 SE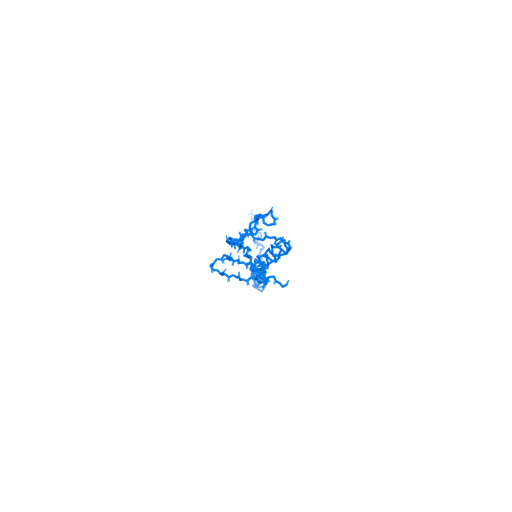R A CA 1
ATOM 609 C C . SER A 1 82 ? -7.340 -6.190 6.008 1.00 82.25 82 SER A C 1
ATOM 611 O O . SER A 1 82 ? -6.112 -6.195 5.985 1.00 82.25 82 SER A O 1
ATOM 613 N N . CYS A 1 83 ? -8.027 -5.288 6.703 1.00 82.50 83 CYS A N 1
ATOM 614 C CA . CYS A 1 83 ? -7.408 -4.292 7.571 1.00 82.50 83 CYS A CA 1
ATOM 615 C C . CYS A 1 83 ? -8.318 -4.053 8.769 1.00 82.50 83 CYS A C 1
ATOM 617 O O . CYS A 1 83 ? -9.479 -3.672 8.589 1.00 82.50 83 CYS A O 1
ATOM 619 N N . GLN A 1 84 ? -7.799 -4.269 9.975 1.00 87.69 84 GLN A N 1
ATOM 620 C CA . GLN A 1 84 ? -8.519 -4.044 11.226 1.00 87.69 84 GLN A CA 1
ATOM 621 C C . GLN A 1 84 ? -7.614 -3.358 12.245 1.00 87.69 84 GLN A C 1
ATOM 623 O O . GLN A 1 84 ? -6.452 -3.723 12.408 1.00 87.69 84 GLN A O 1
ATOM 628 N N . VAL A 1 85 ? -8.155 -2.371 12.953 1.00 85.25 85 VAL A N 1
ATOM 629 C CA . VAL A 1 85 ? -7.464 -1.696 14.051 1.00 85.25 85 VAL A CA 1
ATOM 630 C C . VAL A 1 85 ? -7.929 -2.306 15.363 1.00 85.25 85 VAL A C 1
ATOM 632 O O . VAL A 1 85 ? -9.111 -2.238 15.698 1.00 85.25 85 VAL A O 1
ATOM 635 N N . LYS A 1 86 ? -6.999 -2.904 16.105 1.00 84.88 86 LYS A N 1
ATOM 636 C CA . LYS A 1 86 ? -7.237 -3.445 17.441 1.00 84.88 86 LYS A CA 1
ATOM 637 C C . LYS A 1 86 ? -6.965 -2.385 18.511 1.00 84.88 86 LYS A C 1
ATOM 639 O O . LYS A 1 86 ? -5.981 -1.640 18.398 1.00 84.88 86 LYS A O 1
ATOM 644 N N . PRO A 1 87 ? -7.797 -2.328 19.565 1.00 80.31 87 PRO A N 1
ATOM 645 C CA . PRO A 1 87 ? -7.517 -1.496 20.726 1.00 80.31 87 PRO A CA 1
ATOM 646 C C . PRO A 1 87 ? -6.231 -1.952 21.420 1.00 80.31 87 PRO A C 1
ATOM 648 O O . PRO A 1 87 ? -5.968 -3.145 21.565 1.00 80.31 87 PRO A O 1
ATOM 651 N N . GLY A 1 88 ? -5.439 -0.985 21.866 1.00 75.00 88 GLY A N 1
ATOM 652 C CA . GLY A 1 88 ? -4.196 -1.185 22.600 1.00 75.00 88 GLY A CA 1
ATOM 653 C C . GLY A 1 88 ? -3.579 0.163 22.961 1.00 75.00 88 GLY A C 1
ATOM 654 O O . GLY A 1 88 ? -3.995 1.195 22.435 1.00 75.00 88 GLY A O 1
ATOM 655 N N . THR A 1 89 ? -2.589 0.161 23.846 1.00 75.25 89 THR A N 1
ATOM 656 C CA . THR A 1 89 ? -1.778 1.340 24.177 1.00 75.25 89 THR A CA 1
ATOM 657 C C . THR A 1 89 ? -0.321 1.055 23.793 1.00 75.25 89 THR A C 1
ATOM 659 O O . THR A 1 89 ? 0.404 0.450 24.584 1.00 75.25 89 THR A O 1
ATOM 662 N N . PRO A 1 90 ? 0.122 1.433 22.578 1.00 72.38 90 PRO A N 1
ATOM 663 C CA . PRO A 1 90 ? -0.626 2.146 21.535 1.00 72.38 90 PRO A CA 1
ATOM 664 C C . PRO A 1 90 ? -1.510 1.237 20.644 1.00 72.38 90 PRO A C 1
ATOM 666 O O . PRO A 1 90 ? -1.282 0.022 20.571 1.00 72.38 90 PRO A O 1
ATOM 669 N N . PRO A 1 91 ? -2.530 1.802 19.963 1.00 79.31 91 PRO A N 1
ATOM 670 C CA . PRO A 1 91 ? -3.427 1.050 19.089 1.00 79.31 91 PRO A CA 1
ATOM 671 C C . PRO A 1 91 ? -2.652 0.429 17.927 1.00 79.31 91 PRO A C 1
ATOM 673 O O . PRO A 1 91 ? -1.662 0.980 17.444 1.00 79.31 91 PRO A O 1
ATOM 676 N N . THR A 1 92 ? -3.086 -0.750 17.484 1.00 80.06 92 THR A N 1
ATOM 677 C CA . THR A 1 92 ? -2.345 -1.541 16.494 1.00 80.06 92 THR A CA 1
ATOM 678 C C . THR A 1 92 ? -3.241 -1.876 15.307 1.00 80.06 92 THR A C 1
ATOM 680 O O . THR A 1 92 ? -4.347 -2.372 15.487 1.00 80.06 92 THR A O 1
ATOM 683 N N . ALA A 1 93 ? -2.774 -1.623 14.087 1.00 80.19 93 ALA A N 1
ATOM 684 C CA . ALA A 1 93 ? -3.452 -2.000 12.856 1.00 80.19 93 ALA A CA 1
ATOM 685 C C . ALA A 1 93 ? -2.866 -3.306 12.323 1.00 80.19 93 ALA A C 1
ATOM 687 O O . ALA A 1 93 ? -1.683 -3.385 11.985 1.00 80.19 93 ALA A O 1
ATOM 688 N N . GLU A 1 94 ? -3.708 -4.328 12.237 1.00 83.31 94 GLU A N 1
ATOM 689 C CA . GLU A 1 94 ? -3.405 -5.572 11.547 1.00 83.31 94 GLU A CA 1
ATOM 690 C C . GLU A 1 94 ? -3.863 -5.452 10.096 1.00 83.31 94 GLU A C 1
ATOM 692 O O . GLU A 1 94 ? -5.038 -5.218 9.808 1.00 83.31 94 GLU A O 1
ATOM 697 N N . LEU A 1 95 ? -2.916 -5.616 9.179 1.00 80.62 95 LEU A N 1
ATOM 698 C CA . LEU A 1 95 ? -3.142 -5.613 7.745 1.00 80.62 95 LEU A CA 1
ATOM 699 C C . LEU A 1 95 ? -2.820 -6.995 7.183 1.00 80.62 95 LEU A C 1
ATOM 701 O O . LEU A 1 95 ? -1.711 -7.497 7.363 1.00 80.62 95 LEU A O 1
ATOM 705 N N . ALA A 1 96 ? -3.751 -7.594 6.455 1.00 80.44 96 ALA A N 1
ATOM 706 C CA . ALA A 1 96 ? -3.453 -8.681 5.537 1.00 80.44 96 ALA A CA 1
ATOM 707 C C . ALA A 1 96 ? -3.324 -8.092 4.131 1.00 80.44 96 ALA A C 1
ATOM 709 O O . ALA A 1 96 ? -4.279 -7.549 3.576 1.00 80.44 96 ALA A O 1
ATOM 710 N N . LEU A 1 97 ? -2.121 -8.174 3.579 1.00 77.69 97 LEU A N 1
ATOM 711 C CA . LEU A 1 97 ? -1.824 -7.838 2.196 1.00 77.69 97 LEU A CA 1
ATOM 712 C C . LEU A 1 97 ? -2.042 -9.065 1.315 1.00 77.69 97 LEU A C 1
ATOM 714 O O . LEU A 1 97 ? -1.872 -10.205 1.760 1.00 77.69 97 LEU A O 1
ATOM 718 N N . GLN A 1 98 ? -2.346 -8.802 0.049 1.00 70.56 98 GLN A N 1
ATOM 719 C CA . GLN A 1 98 ? -2.524 -9.837 -0.959 1.00 70.56 98 GLN A CA 1
ATOM 720 C C . GLN A 1 98 ? -1.305 -10.779 -1.019 1.00 70.56 98 GLN A C 1
ATOM 722 O O . GLN A 1 98 ? -0.149 -10.341 -0.973 1.00 70.56 98 GLN A O 1
ATOM 727 N N . GLY A 1 99 ? -1.564 -12.089 -1.085 1.00 67.25 99 GLY A N 1
ATOM 728 C CA . GLY A 1 99 ? -0.517 -13.120 -1.056 1.00 67.25 99 GLY A CA 1
ATOM 729 C C . GLY A 1 99 ? -0.135 -13.596 0.352 1.00 67.25 99 GLY A C 1
ATOM 730 O O . GLY A 1 99 ? 0.988 -14.059 0.558 1.00 67.25 99 GLY A O 1
ATOM 731 N N . GLY A 1 100 ? -1.044 -13.464 1.326 1.00 66.00 100 GLY A N 1
ATOM 732 C CA . GLY A 1 100 ? -0.909 -14.031 2.675 1.00 66.00 100 GLY A CA 1
ATOM 733 C C . GLY A 1 100 ? 0.062 -13.291 3.602 1.00 66.00 100 GLY A C 1
ATOM 734 O O . GLY A 1 100 ? 0.387 -13.783 4.685 1.00 66.00 100 GLY A O 1
ATOM 735 N N . ARG A 1 101 ? 0.543 -12.108 3.205 1.00 67.06 101 ARG A N 1
ATOM 736 C CA . ARG A 1 101 ? 1.495 -11.326 4.002 1.00 67.06 101 ARG A CA 1
ATOM 737 C C . ARG A 1 101 ? 0.746 -10.538 5.070 1.00 67.06 101 ARG A C 1
ATOM 739 O O . ARG A 1 101 ? -0.032 -9.646 4.753 1.00 67.06 101 ARG A O 1
ATOM 746 N N . LYS A 1 102 ? 1.012 -10.833 6.341 1.00 77.25 102 LYS A N 1
ATOM 747 C CA . LYS A 1 102 ? 0.468 -10.074 7.474 1.00 77.25 102 LYS A CA 1
ATOM 748 C C . LYS A 1 102 ? 1.459 -8.993 7.895 1.00 77.25 102 LYS A C 1
ATOM 750 O O . LYS A 1 102 ? 2.618 -9.291 8.170 1.00 77.25 102 LYS A O 1
ATOM 755 N N . GLY A 1 103 ? 1.010 -7.746 7.924 1.00 70.62 103 GLY A N 1
ATOM 756 C CA . GLY A 1 103 ? 1.744 -6.601 8.446 1.00 70.62 103 GLY A CA 1
ATOM 757 C C . GLY A 1 103 ? 1.045 -6.065 9.686 1.00 70.62 103 GLY A C 1
ATOM 758 O O . GLY A 1 103 ? -0.162 -5.854 9.672 1.00 70.62 103 GLY A O 1
ATOM 759 N N . VAL A 1 104 ? 1.799 -5.839 10.756 1.00 77.69 104 VAL A N 1
ATOM 760 C CA . VAL A 1 104 ? 1.287 -5.217 11.978 1.00 77.69 104 VAL A CA 1
ATOM 761 C C . VAL A 1 104 ? 1.939 -3.848 12.099 1.00 77.69 104 VAL A C 1
ATOM 763 O O . VAL A 1 104 ? 3.163 -3.744 12.134 1.00 77.69 104 VAL A O 1
ATOM 766 N N . LEU A 1 105 ? 1.126 -2.797 12.116 1.00 77.25 105 LEU A N 1
ATOM 767 C CA . LEU A 1 105 ? 1.570 -1.415 12.271 1.00 77.25 105 LEU A CA 1
ATOM 768 C C . LEU A 1 105 ? 1.106 -0.915 13.638 1.00 77.25 105 LEU A C 1
ATOM 770 O O . LEU A 1 105 ? -0.084 -0.950 13.937 1.00 77.25 105 LEU A O 1
ATOM 774 N N . ARG A 1 106 ? 2.035 -0.453 14.476 1.00 74.00 106 ARG A N 1
ATOM 775 C CA . ARG A 1 106 ? 1.686 0.284 15.698 1.00 74.00 106 ARG A CA 1
ATOM 776 C C . ARG A 1 106 ? 1.439 1.744 15.351 1.00 74.00 106 ARG A C 1
ATOM 778 O O . ARG A 1 106 ? 2.188 2.309 14.558 1.00 74.00 106 ARG A O 1
ATOM 785 N N . GLY A 1 107 ? 0.406 2.333 15.948 1.00 67.00 107 GLY A N 1
ATOM 786 C CA . GLY A 1 107 ? 0.370 3.781 16.113 1.00 67.00 107 GLY A CA 1
ATOM 787 C C . GLY A 1 107 ? 1.518 4.172 17.039 1.00 67.00 107 GLY A C 1
ATOM 788 O O . GLY A 1 107 ? 1.706 3.524 18.065 1.00 67.00 107 GLY A O 1
ATOM 789 N N . GLU A 1 108 ? 2.325 5.146 16.640 1.00 56.34 108 GLU A N 1
ATOM 790 C CA . GLU A 1 108 ? 3.231 5.847 17.558 1.00 56.34 108 GLU A CA 1
ATOM 791 C C . GLU A 1 108 ? 2.492 7.015 18.208 1.00 56.34 108 GLU A C 1
ATOM 793 O O . GLU A 1 108 ? 1.655 7.637 17.508 1.00 56.34 108 GLU A O 1
#

Sequence (108 aa):
MSASEPPAPANVRFNPWKYLGLVALLFAALVGGWTWFLLNQGREGRDYARAALQAAAGRTLPAAGVPCAELLGRPLPSSVESCQVKPGTPPTAELALQGGRKGVLRGE

pLDDT: mean 80.3, std 9.13, range [46.88, 96.19]

Radius of gyration: 27.84 Å; chains: 1; bounding box: 37×24×102 Å

Secondary structure (DSSP, 8-state):
--PPPPPPP------HHHHHHHHHHHHHHHHHHHHHHHHHHHHHHHHHHHHHHHHHTTS---TT-EEHHHHHTSPPPTTEEEEEEEP-SS-EEEEEETTTEEEEEE--

Foldseek 3Di:
DDDDDDDDPDPPPDDVVVVVVVVVVVVCVVVVVVVVVVVVLVVVQVVLQLVLLVLCVPPDADQVFDWSCVSVVHDDDPQWPGWTWHDDVFIWIWTQGPPRDIDIDTDD

Organism: Deinococcus proteolyticus (strain ATCC 35074 / DSM 20540 / JCM 6276 / NBRC 101906 / NCIMB 13154 / VKM Ac-1939 / CCM 2703 / MRP) (NCBI:txid693977)